Protein AF-A0A9Y1Z642-F1 (afdb_monomer_lite)

Foldseek 3Di:
DDPVVVVVVVVVVVVVVVVVVVVVVVVCVVVVVVVVVVVVVVVVVVVVVVVVVVVVVVVCVVVVVPPPDPDDDDDDDPDPLVVVLVVLVVCVVVVVDDPVRSVVVVVVSCVVDVPVVVVVVVVVVVVVVVVVVVPD

Structure (mmCIF, N/CA/C/O backbone):
data_AF-A0A9Y1Z642-F1
#
_entry.id   AF-A0A9Y1Z642-F1
#
loop_
_atom_site.group_PDB
_atom_site.id
_atom_site.type_symbol
_atom_site.label_atom_id
_atom_site.label_alt_id
_atom_site.label_comp_id
_atom_site.label_asym_id
_atom_site.label_entity_id
_atom_site.label_seq_id
_atom_site.pdbx_PDB_ins_code
_atom_site.Cartn_x
_atom_site.Cartn_y
_atom_site.Cartn_z
_atom_site.occupancy
_atom_site.B_iso_or_equiv
_atom_site.auth_seq_id
_atom_site.auth_comp_id
_atom_site.auth_asym_id
_atom_site.auth_atom_id
_atom_site.pdbx_PDB_model_num
ATOM 1 N N . MET A 1 1 ? 32.134 -19.275 -37.286 1.00 59.97 1 MET A N 1
ATOM 2 C CA . MET A 1 1 ? 31.177 -18.176 -37.027 1.00 59.97 1 MET A CA 1
ATOM 3 C C . MET A 1 1 ? 31.868 -16.862 -37.332 1.00 59.97 1 MET A C 1
ATOM 5 O O . MET A 1 1 ? 32.935 -16.613 -36.791 1.00 59.97 1 MET A O 1
ATOM 9 N N . THR A 1 2 ? 31.336 -16.069 -38.256 1.00 83.75 2 THR A N 1
ATOM 10 C CA . THR A 1 2 ? 31.953 -14.797 -38.659 1.00 83.75 2 THR A CA 1
ATOM 11 C C . THR A 1 2 ? 31.752 -13.744 -37.569 1.00 83.75 2 THR A C 1
ATOM 13 O O . THR A 1 2 ? 30.653 -13.644 -37.041 1.00 83.75 2 THR A O 1
ATOM 16 N N . LEU A 1 3 ? 32.759 -12.921 -37.262 1.00 80.88 3 LEU A N 1
ATOM 17 C CA . LEU A 1 3 ? 32.715 -11.866 -36.227 1.00 80.88 3 LEU A CA 1
ATOM 18 C C . LEU A 1 3 ? 31.425 -11.009 -36.261 1.00 80.88 3 LEU A C 1
ATOM 20 O O . LEU A 1 3 ? 30.889 -10.616 -35.230 1.00 80.88 3 LEU A O 1
ATOM 24 N N . ARG A 1 4 ? 30.877 -10.802 -37.464 1.00 87.25 4 ARG A N 1
ATOM 25 C CA . ARG A 1 4 ? 29.602 -10.120 -37.730 1.00 87.25 4 ARG A CA 1
ATOM 26 C C . ARG A 1 4 ? 28.384 -10.780 -37.074 1.00 87.25 4 ARG A C 1
ATOM 28 O O . ARG A 1 4 ? 27.533 -10.074 -36.553 1.00 87.25 4 ARG A O 1
ATOM 35 N N . THR A 1 5 ? 28.292 -12.111 -37.073 1.00 90.75 5 THR A N 1
ATOM 36 C CA . THR A 1 5 ? 27.158 -12.822 -36.457 1.00 90.75 5 THR A CA 1
ATOM 37 C C . THR A 1 5 ? 27.218 -12.742 -34.939 1.00 90.75 5 THR A C 1
ATOM 39 O O . THR A 1 5 ? 26.179 -12.641 -34.302 1.00 90.75 5 THR A O 1
ATOM 42 N N . ILE A 1 6 ? 28.427 -12.731 -34.365 1.00 88.62 6 ILE A N 1
ATOM 43 C CA . ILE A 1 6 ? 28.625 -12.547 -32.922 1.00 88.62 6 ILE A CA 1
ATOM 44 C C . ILE A 1 6 ? 28.216 -11.124 -32.524 1.00 88.62 6 ILE A C 1
ATOM 46 O O . ILE A 1 6 ? 27.429 -10.966 -31.601 1.00 88.62 6 ILE A O 1
ATOM 50 N N . ALA A 1 7 ? 28.670 -10.104 -33.262 1.00 88.88 7 ALA A N 1
ATOM 51 C CA . ALA A 1 7 ? 28.322 -8.708 -32.993 1.00 88.88 7 ALA A CA 1
ATOM 52 C C . ALA A 1 7 ? 26.813 -8.419 -33.121 1.00 88.88 7 ALA A C 1
ATOM 54 O O . ALA A 1 7 ? 26.253 -7.675 -32.322 1.00 88.88 7 ALA A O 1
ATOM 55 N N . LEU A 1 8 ? 26.133 -9.017 -34.104 1.00 91.12 8 LEU A N 1
ATOM 56 C CA . LEU A 1 8 ? 24.680 -8.879 -34.244 1.00 91.12 8 LEU A CA 1
ATOM 57 C C . LEU A 1 8 ? 23.925 -9.612 -33.130 1.00 91.12 8 LEU A C 1
ATOM 59 O O . LEU A 1 8 ? 22.962 -9.072 -32.590 1.00 91.12 8 LEU A O 1
ATOM 63 N N . ALA A 1 9 ? 24.371 -10.816 -32.759 1.00 92.25 9 ALA A N 1
ATOM 64 C CA . ALA A 1 9 ? 23.752 -11.587 -31.686 1.00 92.25 9 ALA A CA 1
ATOM 65 C C . ALA A 1 9 ? 23.887 -10.892 -30.324 1.00 92.25 9 ALA A C 1
ATOM 67 O O . ALA A 1 9 ? 22.920 -10.857 -29.567 1.00 92.25 9 ALA A O 1
ATOM 68 N N . THR A 1 10 ? 25.044 -10.297 -30.016 1.00 93.12 10 THR A N 1
ATOM 69 C CA . THR A 1 10 ? 25.232 -9.549 -28.764 1.00 93.12 10 THR A CA 1
ATOM 70 C C . THR A 1 10 ? 24.374 -8.290 -28.724 1.00 93.12 10 THR A C 1
ATOM 72 O O . THR A 1 10 ? 23.751 -8.019 -27.703 1.00 93.12 10 THR A O 1
ATOM 75 N N . LEU A 1 11 ? 24.273 -7.548 -29.829 1.00 93.88 11 LEU A N 1
ATOM 76 C CA . LEU A 1 11 ? 23.452 -6.337 -29.896 1.00 93.88 11 LEU A CA 1
ATOM 77 C C . LEU A 1 11 ? 21.954 -6.662 -29.765 1.00 93.88 11 LEU A C 1
ATOM 79 O O . LEU A 1 11 ? 21.238 -5.983 -29.030 1.00 93.88 11 LEU A O 1
ATOM 83 N N . ALA A 1 12 ? 21.500 -7.753 -30.388 1.00 94.62 12 ALA A N 1
ATOM 84 C CA . ALA A 1 12 ? 20.145 -8.270 -30.209 1.00 94.62 12 ALA A CA 1
ATOM 85 C C . ALA A 1 12 ? 19.885 -8.736 -28.766 1.00 94.62 12 ALA A C 1
ATOM 87 O O . ALA A 1 12 ? 18.834 -8.432 -28.206 1.00 94.62 12 ALA A O 1
ATOM 88 N N . ALA A 1 13 ? 20.846 -9.423 -28.141 1.00 95.62 13 ALA A N 1
ATOM 89 C CA . ALA A 1 13 ? 20.734 -9.867 -26.754 1.00 95.62 13 ALA A CA 1
ATOM 90 C C . ALA A 1 13 ? 20.652 -8.687 -25.775 1.00 95.62 13 ALA A C 1
ATOM 92 O O . ALA A 1 13 ? 19.830 -8.712 -24.863 1.00 95.62 13 ALA A O 1
ATOM 93 N N . ILE A 1 14 ? 21.448 -7.634 -25.985 1.00 96.50 14 ILE A N 1
ATOM 94 C CA . ILE A 1 14 ? 21.384 -6.406 -25.182 1.00 96.50 14 ILE A CA 1
ATOM 95 C C . ILE A 1 14 ? 20.028 -5.725 -25.370 1.00 96.50 14 ILE A C 1
ATOM 97 O O . ILE A 1 14 ? 19.395 -5.354 -24.386 1.00 96.50 14 ILE A O 1
ATOM 101 N N . GLY A 1 15 ? 19.551 -5.599 -26.612 1.00 95.88 15 GLY A N 1
ATOM 102 C CA . GLY A 1 15 ? 18.232 -5.030 -26.888 1.00 95.88 15 GLY A CA 1
ATOM 103 C C . GLY A 1 15 ? 17.114 -5.796 -26.177 1.00 95.88 15 GLY A C 1
ATOM 104 O O . GLY A 1 15 ? 16.288 -5.194 -25.494 1.00 95.88 15 GLY A O 1
ATOM 105 N N . LEU A 1 16 ? 17.134 -7.128 -26.265 1.00 96.81 16 LEU A N 1
ATOM 106 C CA . LEU A 1 16 ? 16.186 -7.991 -25.562 1.00 96.81 16 LEU A CA 1
ATOM 107 C C . LEU A 1 16 ? 16.275 -7.816 -24.044 1.00 96.81 16 LEU A C 1
ATOM 109 O O . LEU A 1 16 ? 15.246 -7.711 -23.381 1.00 96.81 16 LEU A O 1
ATOM 113 N N . PHE A 1 17 ? 17.490 -7.763 -23.500 1.00 97.38 17 PHE A N 1
ATOM 114 C CA . PHE A 1 17 ? 17.714 -7.562 -22.075 1.00 97.38 17 PHE A CA 1
ATOM 115 C C . PHE A 1 17 ? 17.123 -6.234 -21.600 1.00 97.38 17 PHE A C 1
ATOM 117 O O . PHE A 1 17 ? 16.396 -6.221 -20.614 1.00 97.38 17 PHE A O 1
ATOM 124 N N . VAL A 1 18 ? 17.351 -5.139 -22.331 1.00 97.50 18 VAL A N 1
ATOM 125 C CA . VAL A 1 18 ? 16.797 -3.819 -21.994 1.00 97.50 18 VAL A CA 1
ATOM 126 C C . VAL A 1 18 ? 15.270 -3.851 -21.995 1.00 97.50 18 VAL A C 1
ATOM 128 O O . VAL A 1 18 ? 14.651 -3.394 -21.036 1.00 97.50 18 VAL A O 1
ATOM 131 N N . VAL A 1 19 ? 14.653 -4.429 -23.029 1.00 97.44 19 VAL A N 1
ATOM 132 C CA . VAL A 1 19 ? 13.189 -4.562 -23.097 1.00 97.44 19 VAL A CA 1
ATOM 133 C C . VAL A 1 19 ? 12.669 -5.374 -21.913 1.00 97.44 19 VAL A C 1
ATOM 135 O O . VAL A 1 19 ? 11.727 -4.955 -21.243 1.00 97.44 19 VAL A O 1
ATOM 138 N N . LEU A 1 20 ? 13.312 -6.501 -21.611 1.00 97.75 20 LEU A N 1
ATOM 139 C CA . LEU A 1 20 ? 12.939 -7.352 -20.491 1.00 97.75 20 LEU A CA 1
ATOM 140 C C . LEU A 1 20 ? 13.066 -6.606 -19.154 1.00 97.75 20 LEU A C 1
ATOM 142 O O . LEU A 1 20 ? 12.132 -6.632 -18.357 1.00 97.75 20 LEU A O 1
ATOM 146 N N . SER A 1 21 ? 14.164 -5.881 -18.924 1.00 97.00 21 SER A N 1
ATOM 147 C CA . SER A 1 21 ? 14.366 -5.069 -17.719 1.00 97.00 21 SER A CA 1
ATOM 148 C C . SER A 1 21 ? 13.291 -3.999 -17.547 1.00 97.00 21 SER A C 1
ATOM 150 O O . SER A 1 21 ? 12.794 -3.812 -16.437 1.00 97.00 21 SER A O 1
ATOM 152 N N . VAL A 1 22 ? 12.891 -3.321 -18.626 1.00 97.69 22 VAL A N 1
ATOM 153 C CA . VAL A 1 22 ? 11.801 -2.334 -18.579 1.00 97.69 22 VAL A CA 1
ATOM 154 C C . VAL A 1 22 ? 10.491 -3.009 -18.178 1.00 97.69 22 VAL A C 1
ATOM 156 O O . VAL A 1 22 ? 9.821 -2.542 -17.259 1.00 97.69 22 VAL A O 1
ATOM 159 N N . VAL A 1 23 ? 10.152 -4.141 -18.799 1.00 97.69 23 VAL A N 1
ATOM 160 C CA . VAL A 1 23 ? 8.932 -4.897 -18.476 1.00 97.69 23 VAL A CA 1
ATOM 161 C C . VAL A 1 23 ? 8.935 -5.344 -17.011 1.00 97.69 23 VAL A C 1
ATOM 163 O O . VAL A 1 23 ? 7.963 -5.108 -16.297 1.00 97.69 23 VAL A O 1
ATOM 166 N N . LEU A 1 24 ? 10.039 -5.922 -16.532 1.00 97.69 24 LEU A N 1
ATOM 167 C CA . LEU A 1 24 ? 10.204 -6.316 -15.130 1.00 97.69 24 LEU A CA 1
ATOM 168 C C . LEU A 1 24 ? 10.067 -5.135 -14.172 1.00 97.69 24 LEU A C 1
ATOM 170 O O . LEU A 1 24 ? 9.467 -5.284 -13.110 1.00 97.69 24 LEU A O 1
ATOM 174 N N . THR A 1 25 ? 10.591 -3.967 -14.538 1.00 97.88 25 THR A N 1
ATOM 175 C CA . THR A 1 25 ? 10.468 -2.753 -13.724 1.00 97.88 25 THR A CA 1
ATOM 176 C C . THR A 1 25 ? 9.004 -2.341 -13.596 1.00 97.88 25 THR A C 1
ATOM 178 O O . THR A 1 25 ? 8.533 -2.105 -12.487 1.00 97.88 25 THR A O 1
ATOM 181 N N . LEU A 1 26 ? 8.253 -2.331 -14.701 1.00 97.31 26 LEU A N 1
ATOM 182 C CA . LEU A 1 26 ? 6.822 -2.009 -14.684 1.00 97.31 26 LEU A CA 1
ATOM 183 C C . LEU A 1 26 ? 6.023 -2.999 -13.831 1.00 97.31 26 LEU A C 1
ATOM 185 O O . LEU A 1 26 ? 5.224 -2.585 -12.994 1.00 97.31 26 LEU A O 1
ATOM 189 N N . VAL A 1 27 ? 6.280 -4.300 -13.988 1.00 97.62 27 VAL A N 1
ATOM 190 C CA . VAL A 1 27 ? 5.654 -5.340 -13.158 1.00 97.62 27 VAL A CA 1
ATOM 191 C C . VAL A 1 27 ? 6.000 -5.138 -11.682 1.00 97.62 27 VAL A C 1
ATOM 193 O O . VAL A 1 27 ? 5.114 -5.198 -10.834 1.00 97.62 27 VAL A O 1
ATOM 196 N N . SER A 1 28 ? 7.263 -4.842 -11.369 1.00 97.25 28 SER A N 1
ATOM 197 C CA . SER A 1 28 ? 7.716 -4.621 -9.992 1.00 97.25 28 SER A CA 1
ATOM 198 C C . SER A 1 28 ? 7.057 -3.403 -9.354 1.00 97.25 28 SER A C 1
ATOM 200 O O . SER A 1 28 ? 6.737 -3.450 -8.173 1.00 97.25 28 SER A O 1
ATOM 202 N N . ILE A 1 29 ? 6.802 -2.336 -10.118 1.00 97.19 29 ILE A N 1
ATOM 203 C CA . ILE A 1 29 ? 6.065 -1.166 -9.624 1.00 97.19 29 ILE A CA 1
ATOM 204 C C . ILE A 1 29 ? 4.642 -1.571 -9.233 1.00 97.19 29 ILE A C 1
ATOM 206 O O . ILE A 1 29 ? 4.209 -1.281 -8.122 1.00 97.19 29 ILE A O 1
ATOM 210 N N . VAL A 1 30 ? 3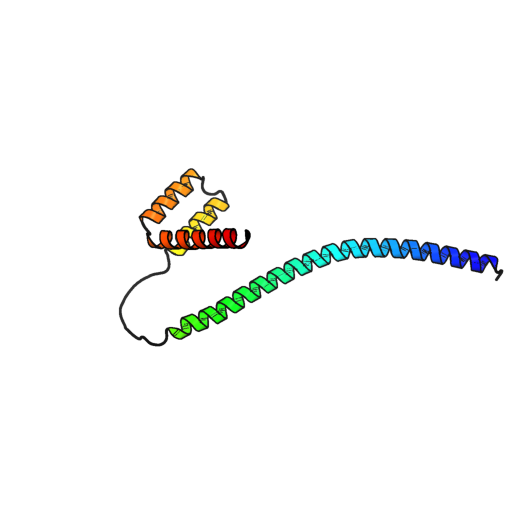.928 -2.286 -10.107 1.00 96.81 30 VAL A N 1
ATOM 211 C CA . VAL A 1 30 ? 2.546 -2.718 -9.833 1.00 96.81 30 VAL A CA 1
ATOM 212 C C . VAL A 1 30 ? 2.489 -3.657 -8.626 1.00 96.81 30 VAL A C 1
ATOM 214 O O . VAL A 1 30 ? 1.690 -3.446 -7.714 1.00 96.81 30 VAL A O 1
ATOM 217 N N . VAL A 1 31 ? 3.364 -4.665 -8.585 1.00 97.50 31 VAL A N 1
ATOM 218 C CA . VAL A 1 31 ? 3.467 -5.595 -7.449 1.00 97.50 31 VAL A CA 1
ATOM 219 C C . VAL A 1 31 ? 3.856 -4.853 -6.173 1.00 97.50 31 VAL A C 1
ATOM 221 O O . VAL A 1 31 ? 3.303 -5.137 -5.113 1.00 97.50 31 VAL A O 1
ATOM 224 N N . GLY A 1 32 ? 4.763 -3.882 -6.268 1.00 96.06 32 GLY A N 1
ATOM 225 C CA . GLY A 1 32 ? 5.175 -3.027 -5.162 1.00 96.06 32 GLY A CA 1
ATOM 226 C C . GLY A 1 32 ? 3.995 -2.274 -4.562 1.00 96.06 32 GLY A C 1
ATOM 227 O O . GLY A 1 32 ? 3.782 -2.369 -3.361 1.00 96.06 32 GLY A O 1
ATOM 228 N N . LEU A 1 33 ? 3.170 -1.624 -5.387 1.00 95.31 33 LEU A N 1
ATOM 229 C CA . LEU A 1 33 ? 1.979 -0.900 -4.926 1.00 95.31 33 LEU A CA 1
ATOM 230 C C . LEU A 1 33 ? 0.974 -1.816 -4.214 1.00 95.31 33 LEU A C 1
ATOM 232 O O . LEU A 1 33 ? 0.484 -1.475 -3.138 1.00 95.31 33 LEU A O 1
ATOM 236 N N . LEU A 1 34 ? 0.701 -2.996 -4.780 1.00 95.25 34 LEU A N 1
ATOM 237 C CA . LEU A 1 34 ? -0.178 -3.987 -4.152 1.00 95.25 34 LEU A CA 1
ATOM 238 C C . LEU A 1 34 ? 0.396 -4.480 -2.820 1.00 95.25 34 LEU A C 1
ATOM 240 O O . LEU A 1 34 ? -0.320 -4.565 -1.825 1.00 95.25 34 LEU A O 1
ATOM 244 N N . THR A 1 35 ? 1.697 -4.766 -2.790 1.00 96.94 35 THR A N 1
ATOM 245 C CA . THR A 1 35 ? 2.390 -5.228 -1.584 1.00 96.94 35 THR A CA 1
ATOM 246 C C . THR A 1 35 ? 2.377 -4.152 -0.509 1.00 96.94 35 THR A C 1
ATOM 248 O O . THR A 1 35 ? 2.081 -4.463 0.638 1.00 96.94 35 THR A O 1
ATOM 251 N N . THR A 1 36 ? 2.635 -2.890 -0.860 1.00 96.50 36 THR A N 1
ATOM 252 C CA . THR A 1 36 ? 2.547 -1.763 0.070 1.00 96.50 36 THR A CA 1
ATOM 253 C C . THR A 1 36 ? 1.160 -1.688 0.684 1.00 96.50 36 THR A C 1
ATOM 255 O O . THR A 1 36 ? 1.066 -1.645 1.902 1.00 96.50 36 THR A O 1
ATOM 258 N N . LEU A 1 37 ? 0.093 -1.762 -0.120 1.00 95.19 37 LEU A N 1
ATOM 259 C CA . LEU A 1 37 ? -1.272 -1.731 0.402 1.00 95.19 37 LEU A CA 1
ATOM 260 C C . LEU A 1 37 ? -1.533 -2.876 1.391 1.00 95.19 37 LEU A C 1
ATOM 262 O O . LEU A 1 37 ? -2.039 -2.637 2.486 1.00 95.19 37 LEU A O 1
ATOM 266 N N . VAL A 1 38 ? -1.142 -4.106 1.041 1.00 97.12 38 VAL A N 1
ATOM 267 C CA . VAL A 1 38 ? -1.287 -5.267 1.933 1.00 97.12 38 VAL A CA 1
ATOM 268 C C . VAL A 1 38 ? -0.489 -5.069 3.220 1.00 97.12 38 VAL A C 1
ATOM 270 O O . VAL A 1 38 ? -1.027 -5.267 4.304 1.00 97.12 38 VAL A O 1
ATOM 273 N N . VAL A 1 39 ? 0.772 -4.644 3.126 1.00 97.44 39 VAL A N 1
ATOM 274 C CA . VAL A 1 39 ? 1.634 -4.400 4.289 1.00 97.44 39 VAL A CA 1
ATOM 275 C C . VAL A 1 39 ? 1.060 -3.302 5.173 1.00 97.44 39 VAL A C 1
ATOM 277 O O . VAL A 1 39 ? 1.069 -3.460 6.387 1.00 97.44 39 VAL A O 1
ATOM 280 N N . THR A 1 40 ? 0.518 -2.226 4.603 1.00 96.69 40 THR A N 1
ATOM 281 C CA . THR A 1 40 ? -0.132 -1.157 5.367 1.00 96.69 40 THR A CA 1
ATOM 282 C C . THR A 1 40 ? -1.347 -1.683 6.122 1.00 96.69 40 THR A C 1
ATOM 284 O O . THR A 1 40 ? -1.458 -1.447 7.321 1.00 96.69 40 THR A O 1
ATOM 287 N N . VAL A 1 41 ? -2.226 -2.443 5.462 1.00 97.31 41 VAL A N 1
ATOM 288 C CA . VAL A 1 41 ? -3.403 -3.041 6.114 1.00 97.31 41 VAL A CA 1
ATOM 289 C C . VAL A 1 41 ? -2.983 -4.000 7.228 1.00 97.31 41 VAL A C 1
ATOM 291 O O . VAL A 1 41 ? -3.519 -3.935 8.332 1.00 97.31 41 VAL A O 1
ATOM 294 N N . VAL A 1 42 ? -1.991 -4.855 6.976 1.00 97.56 42 VAL A N 1
ATOM 295 C CA . VAL A 1 42 ? -1.459 -5.783 7.982 1.00 97.56 42 VAL A CA 1
ATOM 296 C C . VAL A 1 42 ? -0.826 -5.024 9.148 1.00 97.56 42 VAL A C 1
ATOM 298 O O . VAL A 1 42 ? -1.084 -5.362 10.298 1.00 97.56 42 VAL A O 1
ATOM 301 N N . ALA A 1 43 ? -0.038 -3.983 8.884 1.00 97.06 43 ALA A N 1
ATOM 302 C CA . ALA A 1 43 ? 0.581 -3.164 9.920 1.00 97.06 43 ALA A CA 1
ATOM 303 C C . ALA A 1 43 ? -0.472 -2.468 10.793 1.00 97.06 43 A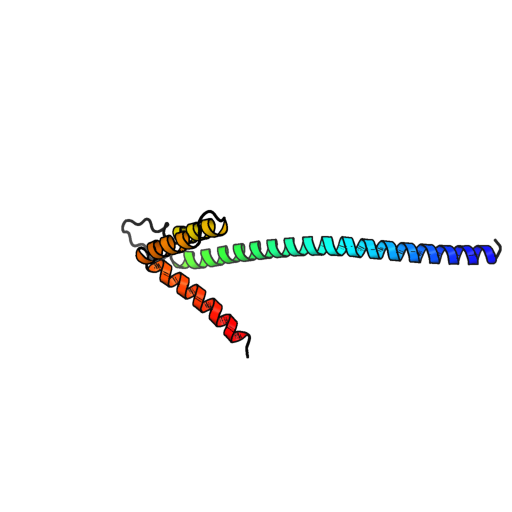LA A C 1
ATOM 305 O O . ALA A 1 43 ? -0.337 -2.477 12.014 1.00 97.06 43 ALA A O 1
ATOM 306 N N . LEU A 1 44 ? -1.542 -1.934 10.194 1.00 96.12 44 LEU A N 1
ATOM 307 C CA . LEU A 1 44 ? -2.670 -1.361 10.933 1.00 96.12 44 LEU A CA 1
ATOM 308 C C . LEU A 1 44 ? -3.388 -2.418 11.777 1.00 96.12 44 LEU A C 1
ATOM 310 O O . LEU A 1 44 ? -3.658 -2.177 12.949 1.00 96.12 44 LEU A O 1
ATOM 314 N N . ALA A 1 45 ? -3.645 -3.607 11.228 1.00 96.31 45 ALA A N 1
ATOM 315 C CA . ALA A 1 45 ? -4.260 -4.698 11.981 1.00 96.31 45 ALA A CA 1
ATOM 316 C C . ALA A 1 45 ? -3.395 -5.125 13.180 1.00 96.31 45 ALA A C 1
ATOM 318 O O . ALA A 1 45 ? -3.907 -5.322 14.280 1.00 96.31 45 ALA A O 1
ATOM 319 N N . VAL A 1 46 ? -2.076 -5.220 12.988 1.00 97.00 46 VAL A N 1
ATOM 320 C CA . VAL A 1 46 ? -1.119 -5.513 14.064 1.00 97.00 46 VAL A CA 1
ATOM 321 C C . VAL A 1 46 ? -1.100 -4.392 15.100 1.00 97.00 46 VAL A C 1
ATOM 323 O O . VAL A 1 46 ? -1.070 -4.686 16.290 1.00 97.00 46 VAL A O 1
ATOM 326 N N . LEU A 1 47 ? -1.155 -3.126 14.678 1.00 96.31 47 LEU A N 1
ATOM 327 C CA . LEU A 1 47 ? -1.214 -1.978 15.582 1.00 96.31 47 LEU A CA 1
ATOM 328 C C . LEU A 1 47 ? -2.473 -2.023 16.457 1.00 96.31 47 LEU A C 1
ATOM 330 O O . LEU A 1 47 ? -2.372 -1.876 17.671 1.00 96.31 47 LEU A O 1
ATOM 334 N N . VAL A 1 48 ? -3.639 -2.283 15.859 1.00 95.75 48 VAL A N 1
ATOM 335 C CA . VAL A 1 48 ? -4.907 -2.434 16.589 1.00 95.75 48 VAL A CA 1
ATOM 336 C C . VAL A 1 48 ? -4.824 -3.606 17.562 1.00 95.75 48 VAL A C 1
ATOM 338 O O . VAL A 1 48 ? -5.160 -3.458 18.734 1.00 95.75 48 VAL A O 1
ATOM 341 N N . LEU A 1 49 ? -4.319 -4.758 17.116 1.00 94.88 49 LEU A N 1
ATOM 342 C CA . LEU A 1 49 ? -4.153 -5.927 17.976 1.00 94.88 49 LEU A CA 1
ATOM 343 C C . LEU A 1 49 ? -3.201 -5.641 19.147 1.00 94.88 49 LEU A C 1
ATOM 345 O O . LEU A 1 49 ? -3.473 -6.051 20.274 1.00 94.88 49 LEU A O 1
ATOM 349 N N . ALA A 1 50 ? -2.107 -4.921 18.896 1.00 94.12 50 ALA A N 1
ATOM 350 C CA . ALA A 1 50 ? -1.159 -4.506 19.922 1.00 94.12 50 ALA A CA 1
ATOM 351 C C . ALA A 1 50 ? -1.795 -3.523 20.913 1.00 94.12 50 ALA A C 1
ATOM 353 O O . ALA A 1 50 ? -1.622 -3.692 22.117 1.00 94.12 50 ALA A O 1
ATOM 354 N N . ALA A 1 51 ? -2.568 -2.548 20.430 1.00 93.25 51 ALA A N 1
ATOM 355 C CA . ALA A 1 51 ? -3.291 -1.599 21.270 1.00 93.25 51 ALA A CA 1
ATOM 356 C C . ALA A 1 51 ? -4.322 -2.307 22.162 1.00 93.25 51 ALA A C 1
ATOM 358 O O . ALA A 1 51 ? -4.336 -2.088 23.370 1.00 93.25 51 ALA A O 1
ATOM 359 N N . VAL A 1 52 ? -5.119 -3.223 21.600 1.00 92.81 52 VAL A N 1
ATOM 360 C CA . VAL A 1 52 ? -6.081 -4.039 22.360 1.00 92.81 52 VAL A CA 1
ATOM 361 C C . VAL A 1 52 ? -5.364 -4.937 23.368 1.00 92.81 52 VAL A C 1
ATOM 363 O O . VAL A 1 52 ? -5.783 -5.033 24.520 1.00 92.81 52 VAL A O 1
ATOM 366 N N . GLY A 1 53 ? -4.265 -5.579 22.967 1.00 92.25 53 GLY A N 1
ATOM 367 C CA . GLY A 1 53 ? -3.452 -6.405 23.858 1.00 92.25 53 GLY A CA 1
ATOM 368 C C . GLY A 1 53 ? -2.882 -5.603 25.027 1.00 92.25 53 GLY A C 1
ATOM 369 O O . GLY A 1 53 ? -2.959 -6.042 26.174 1.00 92.25 53 GLY A O 1
ATOM 370 N N . LEU A 1 54 ? -2.374 -4.402 24.754 1.00 90.25 54 LEU A N 1
ATOM 371 C CA . LEU A 1 54 ? -1.858 -3.499 25.776 1.00 90.25 54 LEU A CA 1
ATOM 372 C C . LEU A 1 54 ? -2.974 -3.011 26.704 1.00 90.25 54 LEU A C 1
ATOM 374 O O . LEU A 1 54 ? -2.805 -3.055 27.921 1.00 90.25 54 LEU A O 1
ATOM 378 N N . TYR A 1 55 ? -4.125 -2.624 26.147 1.00 92.19 55 TYR A N 1
ATOM 379 C CA . TYR A 1 55 ? -5.299 -2.224 26.918 1.00 92.19 55 TYR A CA 1
ATOM 380 C C . TYR A 1 55 ? -5.733 -3.328 27.885 1.00 92.19 55 TYR A C 1
ATOM 382 O O . TYR A 1 55 ? -5.931 -3.050 29.059 1.00 92.19 55 TYR A O 1
ATOM 390 N N . ARG A 1 56 ? -5.787 -4.591 27.439 1.00 88.56 56 ARG A N 1
ATOM 391 C CA . ARG A 1 56 ? -6.136 -5.744 28.291 1.00 88.56 56 ARG A CA 1
ATOM 392 C C . ARG A 1 56 ? -5.161 -5.965 29.451 1.00 88.56 56 ARG A C 1
ATOM 394 O O . ARG A 1 56 ? -5.581 -6.317 30.549 1.00 88.56 56 ARG A O 1
ATOM 401 N N . ILE A 1 57 ? -3.862 -5.783 29.214 1.00 87.19 57 ILE A N 1
ATOM 402 C CA . ILE A 1 57 ? -2.835 -5.940 30.256 1.00 87.19 57 ILE A CA 1
ATOM 403 C C . ILE A 1 57 ? -2.947 -4.810 31.283 1.00 87.19 57 ILE A C 1
ATOM 405 O O . ILE A 1 57 ? -2.922 -5.057 32.489 1.00 87.19 57 ILE A O 1
ATOM 409 N N . VAL A 1 58 ? -3.095 -3.573 30.805 1.00 84.88 58 VAL A N 1
ATOM 410 C CA . VAL A 1 58 ? -3.243 -2.391 31.658 1.00 84.88 58 VAL A CA 1
ATOM 411 C C . VAL A 1 58 ? -4.551 -2.457 32.447 1.00 84.88 58 VAL A C 1
ATOM 413 O O . VAL A 1 58 ? -4.529 -2.232 33.655 1.00 84.88 58 VAL A O 1
ATOM 416 N N . SER A 1 59 ? -5.661 -2.852 31.816 1.00 81.25 59 SER A N 1
ATOM 417 C CA . SER A 1 59 ? -6.958 -3.003 32.479 1.00 81.25 59 SER A CA 1
ATOM 418 C C . SER A 1 59 ? -6.903 -4.057 33.583 1.00 81.25 59 SER A C 1
ATOM 420 O O . SER A 1 59 ? -7.324 -3.782 34.695 1.00 81.25 59 SER A O 1
ATOM 422 N N . TRP A 1 60 ? -6.294 -5.227 33.350 1.00 76.56 60 TRP A N 1
ATOM 423 C CA . TRP A 1 60 ? -6.124 -6.230 34.411 1.00 76.56 60 TRP A CA 1
ATOM 424 C C . TRP A 1 60 ? -5.225 -5.765 35.556 1.00 76.56 60 TRP A C 1
ATOM 426 O O . TRP A 1 60 ? -5.462 -6.139 36.704 1.00 76.56 60 TRP A O 1
ATOM 436 N N . SER A 1 61 ? -4.210 -4.946 35.278 1.00 74.06 61 SER A N 1
ATOM 437 C CA . SER A 1 61 ? -3.380 -4.358 36.332 1.00 74.06 61 SER A CA 1
ATOM 438 C C . SER A 1 61 ? -4.126 -3.291 37.141 1.00 74.06 61 SER A C 1
ATOM 440 O O . SER A 1 61 ? -3.836 -3.124 38.325 1.00 74.06 61 SER A O 1
ATOM 442 N N . LEU A 1 62 ? -5.064 -2.571 36.521 1.00 62.22 62 LEU A N 1
ATOM 443 C CA . LEU A 1 62 ? -5.918 -1.581 37.180 1.00 62.22 62 LEU A CA 1
ATOM 444 C C . LEU A 1 62 ? -7.015 -2.271 38.008 1.00 62.22 62 LEU A C 1
ATOM 446 O O . LEU A 1 62 ? -7.138 -1.983 39.198 1.00 62.22 62 LEU A O 1
ATOM 450 N N . ASP A 1 63 ? -7.719 -3.258 37.448 1.00 58.53 63 ASP A N 1
ATOM 451 C CA . ASP A 1 63 ? -8.710 -4.083 38.158 1.00 58.53 63 ASP A CA 1
ATOM 452 C C . ASP A 1 63 ? -8.083 -4.875 39.317 1.00 58.53 63 ASP A C 1
ATOM 454 O O . ASP A 1 63 ? -8.635 -4.928 40.418 1.00 58.53 63 ASP A O 1
ATOM 458 N N . GLY A 1 64 ? -6.879 -5.423 39.128 1.00 52.12 64 GLY A N 1
ATOM 459 C CA . GLY A 1 64 ? -6.138 -6.153 40.164 1.00 52.12 64 GLY A CA 1
ATOM 460 C C . GLY A 1 64 ? -5.678 -5.295 41.349 1.00 52.12 64 GLY A C 1
ATOM 461 O O . GLY A 1 64 ? -5.289 -5.840 42.379 1.00 52.12 64 GLY A O 1
ATOM 462 N N . SER A 1 65 ? -5.752 -3.963 41.251 1.00 48.69 65 SER A N 1
ATOM 463 C CA . SER A 1 65 ? -5.482 -3.055 42.376 1.00 48.69 65 SER A CA 1
ATOM 464 C C . SER A 1 65 ? -6.713 -2.779 43.256 1.00 48.69 65 SER A C 1
ATOM 466 O O . SER A 1 65 ? -6.604 -2.097 44.276 1.00 48.69 65 SER A O 1
ATOM 468 N N . SER A 1 66 ? -7.871 -3.364 42.919 1.00 46.53 66 SER A N 1
ATOM 469 C CA . SER A 1 66 ? -9.118 -3.254 43.689 1.00 46.53 66 SER A CA 1
ATOM 470 C C . SER A 1 66 ? -9.464 -4.497 44.531 1.00 46.53 66 SER A C 1
ATOM 472 O O . SER A 1 66 ? -10.487 -4.519 45.216 1.00 46.53 66 SER A O 1
ATOM 474 N N . THR A 1 67 ? -8.582 -5.504 44.611 1.00 48.38 67 THR A N 1
ATOM 475 C CA . THR A 1 67 ? -8.722 -6.617 45.572 1.00 48.38 67 THR A CA 1
ATOM 476 C C . THR A 1 67 ? -8.205 -6.208 46.952 1.00 48.38 67 THR A C 1
ATOM 478 O O . THR A 1 67 ? -7.117 -6.584 47.384 1.00 48.38 67 THR A O 1
ATOM 481 N N . GLY A 1 68 ? -8.980 -5.374 47.636 1.00 44.03 68 GLY A N 1
ATOM 482 C CA . GLY A 1 68 ? -8.656 -4.905 48.980 1.00 44.03 68 GLY A CA 1
ATOM 483 C C . GLY A 1 68 ? -9.768 -4.090 49.620 1.00 44.03 68 GLY A C 1
ATOM 484 O O . GLY A 1 68 ? -9.484 -3.110 50.306 1.00 44.03 68 GLY A O 1
ATOM 485 N N . ARG A 1 69 ? -11.033 -4.434 49.356 1.00 39.03 69 ARG A N 1
ATOM 486 C CA . ARG A 1 69 ? -12.181 -3.935 50.118 1.00 39.03 69 ARG A CA 1
ATOM 487 C C . ARG A 1 69 ? -13.391 -4.840 49.886 1.00 39.03 69 ARG A C 1
ATOM 489 O O . ARG A 1 69 ? -14.308 -4.508 49.148 1.00 39.03 69 ARG A O 1
ATOM 496 N N . GLU A 1 70 ? -13.410 -5.984 50.568 1.00 50.16 70 GLU A N 1
ATOM 497 C CA . GLU A 1 70 ? -14.686 -6.605 50.910 1.00 50.16 70 GLU A CA 1
ATOM 498 C C . GLU A 1 70 ? -15.480 -5.613 51.766 1.00 50.16 70 GLU A C 1
ATOM 500 O O . GLU A 1 70 ? -15.149 -5.332 52.923 1.00 50.16 70 GLU A O 1
ATOM 505 N N . ARG A 1 71 ? -16.530 -5.049 51.177 1.00 41.69 71 ARG A N 1
ATOM 506 C CA . ARG A 1 71 ? -17.655 -4.508 51.928 1.00 41.69 71 ARG A CA 1
ATOM 507 C C . ARG A 1 71 ? -18.927 -4.753 51.129 1.00 41.69 71 ARG A C 1
ATOM 509 O O . ARG A 1 71 ? -19.347 -3.940 50.322 1.00 41.69 71 ARG A O 1
ATOM 516 N N . ASP A 1 72 ? -19.454 -5.950 51.351 1.00 48.94 72 ASP A N 1
ATOM 517 C CA . ASP A 1 72 ? -20.877 -6.258 51.467 1.00 48.94 72 ASP A CA 1
ATOM 518 C C . ASP A 1 72 ? -21.793 -5.020 51.456 1.00 48.94 72 ASP A C 1
ATOM 520 O O . ASP A 1 72 ? -21.749 -4.214 52.389 1.00 48.94 72 ASP A O 1
ATOM 524 N N . SER A 1 73 ? -22.572 -4.843 50.384 1.00 38.22 73 SER A N 1
ATOM 525 C CA . SER A 1 73 ? -23.967 -4.369 50.404 1.00 38.22 73 SER A CA 1
ATOM 526 C C . SER A 1 73 ? -24.485 -4.097 48.981 1.00 38.22 73 SER A C 1
ATOM 528 O O . SER A 1 73 ? -24.062 -3.164 48.321 1.00 38.22 73 SER A O 1
ATOM 530 N N . SER A 1 74 ? -25.442 -4.922 48.555 1.00 40.97 74 SER A N 1
ATOM 531 C CA . SER A 1 74 ? -26.670 -4.531 47.844 1.00 40.97 74 SER A CA 1
ATOM 532 C C . SER A 1 74 ? -26.618 -3.575 46.634 1.00 40.97 74 SER A C 1
ATOM 534 O O . SER A 1 74 ? -26.491 -2.373 46.813 1.00 40.97 74 SER A O 1
ATOM 536 N N . ARG A 1 75 ? -27.072 -4.116 45.487 1.00 48.41 75 ARG A N 1
ATOM 537 C CA . ARG A 1 75 ? -27.723 -3.428 44.344 1.00 48.41 75 ARG A CA 1
ATOM 538 C C . ARG A 1 75 ? -26.838 -2.593 43.405 1.00 48.41 75 ARG A C 1
ATOM 540 O O . ARG A 1 75 ? -25.754 -2.176 43.772 1.00 48.41 75 ARG A O 1
ATOM 547 N N . ASP A 1 76 ? -27.395 -2.409 42.204 1.00 36.16 76 ASP A N 1
ATOM 548 C CA . ASP A 1 76 ? -26.956 -1.593 41.057 1.00 36.16 76 ASP A CA 1
ATOM 549 C C . ASP A 1 76 ? -26.056 -2.389 40.082 1.00 36.16 76 ASP A C 1
ATOM 551 O O . ASP A 1 76 ? -24.894 -2.659 40.348 1.00 36.16 76 ASP A O 1
ATOM 555 N N . ASP A 1 77 ? -26.549 -2.982 38.986 1.00 44.56 77 ASP A N 1
ATOM 556 C CA . ASP A 1 77 ? -27.181 -2.317 37.829 1.00 44.56 77 ASP A CA 1
ATOM 557 C C . ASP A 1 77 ? -26.555 -0.938 37.562 1.00 44.56 77 ASP A C 1
ATOM 559 O O . ASP A 1 77 ? -27.180 0.099 37.728 1.00 44.56 77 ASP A O 1
ATOM 563 N N . VAL A 1 78 ? -25.259 -0.935 37.240 1.00 44.09 78 VAL A N 1
ATOM 564 C CA . VAL A 1 78 ? -24.532 0.239 36.734 1.00 44.09 78 VAL A CA 1
ATOM 565 C C . VAL A 1 78 ? -23.828 -0.195 35.454 1.00 44.09 78 VAL A C 1
ATOM 567 O O . VAL A 1 78 ? -22.645 -0.530 35.449 1.00 44.09 78 VAL A O 1
ATOM 570 N N . GLY A 1 79 ? -24.598 -0.315 34.377 1.00 47.28 79 GLY A N 1
ATOM 571 C CA . GLY A 1 79 ? -24.109 -0.836 33.102 1.00 47.28 79 GLY A CA 1
ATOM 572 C C . GLY A 1 79 ? -24.944 -0.426 31.896 1.00 47.28 79 GLY A C 1
ATOM 573 O O . GLY A 1 79 ? -25.050 -1.229 30.980 1.00 47.28 79 GLY A O 1
ATOM 574 N N . THR A 1 80 ? -25.557 0.765 31.893 1.00 48.78 80 THR A N 1
ATOM 575 C CA . THR A 1 80 ? -26.487 1.136 30.802 1.00 48.78 80 THR A CA 1
ATOM 576 C C . THR A 1 80 ? -26.381 2.591 30.313 1.00 48.78 80 THR A C 1
ATOM 578 O O . THR A 1 80 ? -27.047 2.961 29.348 1.00 48.78 80 THR A O 1
ATOM 581 N N . ASP A 1 81 ? -25.527 3.435 30.898 1.00 52.25 81 ASP A N 1
ATOM 582 C CA . ASP A 1 81 ? -25.632 4.881 30.627 1.00 52.25 81 ASP A CA 1
ATOM 583 C C . ASP A 1 81 ? -24.680 5.366 29.516 1.00 52.25 81 ASP A C 1
ATOM 585 O O . ASP A 1 81 ? -25.092 6.102 28.622 1.00 52.25 81 ASP A O 1
ATOM 589 N N . GLY A 1 82 ? -23.434 4.871 29.480 1.00 54.09 82 GLY A N 1
ATOM 590 C CA . GLY A 1 82 ? -22.472 5.197 28.409 1.00 54.09 82 GLY A CA 1
ATOM 591 C C . GLY A 1 82 ? -22.867 4.628 27.042 1.00 54.09 82 GLY A C 1
ATOM 592 O O . GLY A 1 82 ? -22.803 5.329 26.032 1.00 54.09 82 GLY A O 1
ATOM 593 N N . ASP A 1 83 ? -23.377 3.396 27.038 1.00 61.50 83 ASP A N 1
ATOM 594 C CA . ASP A 1 83 ? -23.808 2.687 25.829 1.00 61.50 83 ASP A CA 1
ATOM 595 C C . ASP A 1 83 ? -24.972 3.407 25.118 1.00 61.50 83 ASP A C 1
ATOM 597 O O . ASP A 1 83 ? -25.150 3.282 23.905 1.00 61.50 83 ASP A O 1
ATOM 601 N N . SER A 1 84 ? -25.766 4.192 25.859 1.00 69.31 84 SER A N 1
ATOM 602 C CA . SER A 1 84 ? -26.930 4.911 25.328 1.00 69.31 84 SER A CA 1
ATOM 603 C C . SER A 1 84 ? -26.540 6.101 24.439 1.00 69.31 84 SER A C 1
ATOM 605 O O . SER A 1 84 ? -27.210 6.357 23.433 1.00 69.31 84 SER A O 1
ATOM 607 N N . LEU A 1 85 ? -25.451 6.808 24.769 1.00 75.88 85 LEU A N 1
ATOM 608 C CA . LEU A 1 85 ? -24.941 7.928 23.971 1.00 75.88 85 LEU A CA 1
ATOM 609 C C . LEU A 1 85 ? -24.260 7.429 22.689 1.00 75.88 85 LEU A C 1
ATOM 611 O O . LEU A 1 85 ? -24.537 7.937 21.601 1.00 75.88 85 LEU A O 1
ATOM 615 N N . GLU A 1 86 ? -23.431 6.393 22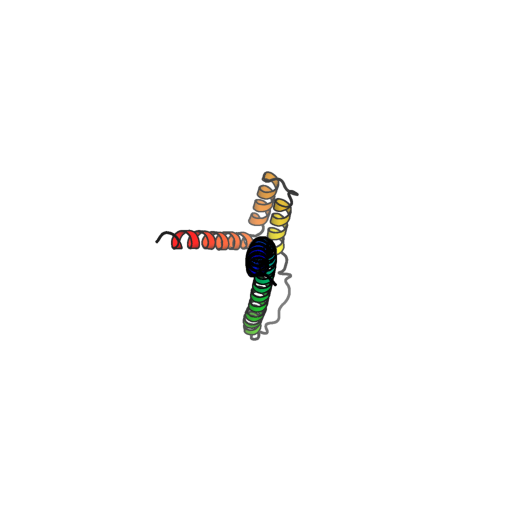.807 1.00 77.44 86 GLU A N 1
ATOM 616 C CA . GLU A 1 86 ? -22.737 5.767 21.673 1.00 77.44 86 GLU A CA 1
ATOM 617 C C . GLU A 1 86 ? -23.743 5.182 20.667 1.00 77.44 86 GLU A C 1
ATOM 619 O O . GLU A 1 86 ? -23.646 5.412 19.462 1.00 77.44 86 GLU A O 1
ATOM 624 N N . GLN A 1 87 ? -24.808 4.538 21.153 1.00 79.06 87 GLN A N 1
ATOM 625 C CA . GLN A 1 87 ? -25.879 4.016 20.300 1.00 79.06 87 GLN A CA 1
ATOM 626 C C . GLN A 1 87 ? -26.709 5.117 19.612 1.00 79.06 87 GLN A C 1
ATOM 628 O O . GLN A 1 87 ? -27.293 4.893 18.544 1.00 79.06 87 GLN A O 1
ATOM 633 N N . LEU A 1 88 ? -26.810 6.310 20.208 1.00 84.44 88 LEU A N 1
ATOM 634 C CA . LEU A 1 88 ? -27.457 7.456 19.569 1.00 84.44 88 LEU A CA 1
ATOM 635 C C . LEU A 1 88 ? -26.588 8.015 18.432 1.00 84.44 88 LEU A C 1
ATOM 637 O O . LEU A 1 88 ? -27.116 8.315 17.359 1.00 84.44 88 LEU A O 1
ATOM 641 N N . GLN A 1 89 ? -25.272 8.096 18.648 1.00 83.69 89 GLN A N 1
ATOM 642 C CA . GLN A 1 89 ? -24.301 8.546 17.649 1.00 83.69 89 GLN A CA 1
ATOM 643 C C . GLN A 1 89 ? -24.239 7.600 16.442 1.00 83.69 89 GLN A C 1
ATOM 645 O O . GLN A 1 89 ? -24.313 8.064 15.302 1.00 83.69 89 GLN A O 1
ATOM 650 N N . ASP A 1 90 ? -24.196 6.287 16.673 1.00 84.44 90 ASP A N 1
ATOM 651 C CA . ASP A 1 90 ? -24.168 5.286 15.600 1.00 84.44 90 ASP A CA 1
ATOM 652 C C . ASP A 1 90 ? -25.381 5.413 14.666 1.00 84.44 90 ASP A C 1
ATOM 654 O O . ASP A 1 90 ? -25.238 5.422 13.441 1.00 84.44 90 ASP A O 1
ATOM 658 N N . ARG A 1 91 ? -26.583 5.616 15.224 1.00 81.56 91 ARG A N 1
ATOM 659 C CA . ARG A 1 91 ? -27.812 5.784 14.427 1.00 81.56 91 ARG A CA 1
ATOM 660 C C . ARG A 1 91 ? -27.851 7.085 13.626 1.00 81.56 91 ARG A C 1
ATOM 662 O O . ARG A 1 91 ? -28.485 7.120 12.572 1.00 81.56 91 ARG A O 1
ATOM 669 N N . TYR A 1 92 ? -27.200 8.144 14.103 1.00 83.00 92 TYR A N 1
ATOM 670 C CA . TYR A 1 92 ? -27.044 9.387 13.346 1.00 83.00 92 TYR A CA 1
ATOM 671 C C . TYR A 1 92 ? -26.085 9.198 12.161 1.00 83.00 92 TYR A C 1
ATOM 673 O O . TYR A 1 92 ? -26.421 9.564 11.035 1.00 83.00 92 TYR A O 1
ATOM 681 N N . VAL A 1 93 ? -24.936 8.549 12.383 1.00 89.19 93 VAL A N 1
ATOM 682 C CA . VAL A 1 93 ? -23.934 8.282 11.334 1.00 89.19 93 VAL A CA 1
ATOM 683 C C . VAL A 1 93 ? -24.470 7.327 10.266 1.00 89.19 93 VAL A C 1
ATOM 685 O O . VAL A 1 93 ? -24.197 7.506 9.079 1.00 89.19 93 VAL A O 1
ATOM 688 N N . GLU A 1 94 ? -25.285 6.351 10.662 1.00 88.44 94 GLU A N 1
ATOM 689 C CA . GLU A 1 94 ? -25.977 5.446 9.739 1.00 88.44 94 GLU A CA 1
ATOM 690 C C . GLU A 1 94 ? -27.100 6.151 8.940 1.00 88.44 94 GLU A C 1
ATOM 692 O O . GLU A 1 94 ? -27.685 5.573 8.024 1.00 88.44 94 GLU A O 1
ATOM 697 N N . GLY A 1 95 ? -27.396 7.422 9.246 1.00 86.31 95 GLY A N 1
ATOM 698 C CA . GLY A 1 95 ? -28.443 8.212 8.596 1.00 86.31 95 GLY A CA 1
ATOM 699 C C . GLY A 1 95 ? -29.861 7.828 9.028 1.00 86.31 95 GLY A C 1
ATOM 700 O O . GLY A 1 95 ? -30.830 8.195 8.365 1.00 86.31 95 GLY A O 1
ATOM 701 N N . GLY A 1 96 ? -29.995 7.080 10.128 1.00 82.81 96 GLY A N 1
ATOM 702 C CA . GLY A 1 96 ? -31.273 6.678 10.717 1.00 82.81 96 GLY A CA 1
ATOM 703 C C . GLY A 1 96 ? -31.958 7.778 11.535 1.00 82.81 96 GLY A C 1
ATOM 704 O O . GLY A 1 96 ? -33.119 7.612 11.909 1.00 82.81 96 GLY A O 1
ATOM 705 N N . LEU A 1 97 ? -31.265 8.890 11.803 1.00 85.56 97 LEU A N 1
ATOM 706 C CA . LEU A 1 97 ? -31.780 10.068 12.502 1.00 85.56 97 LEU A CA 1
ATOM 707 C C . LEU A 1 97 ? -31.435 11.338 11.722 1.00 85.56 97 LEU A C 1
ATOM 709 O O . LEU A 1 97 ? -30.315 11.486 11.234 1.00 85.56 97 LEU A O 1
ATOM 713 N N . SER A 1 98 ? -32.382 12.273 11.627 1.00 84.44 98 SER A N 1
ATOM 714 C CA . SER A 1 98 ? -32.075 13.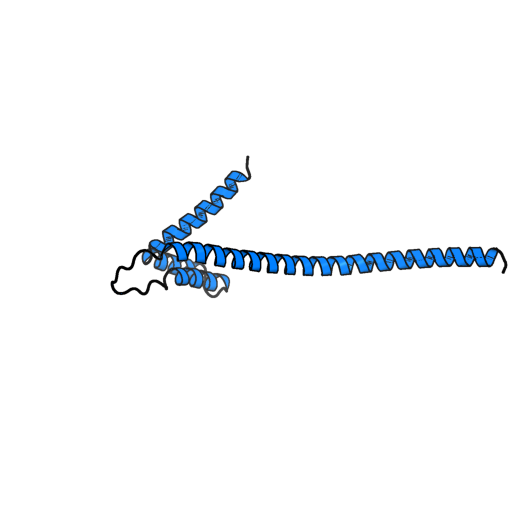617 11.131 1.00 84.44 98 SER A CA 1
ATOM 715 C C . SER A 1 98 ? -31.355 14.448 12.198 1.00 84.44 98 SER A C 1
ATOM 717 O O . SER A 1 98 ? -31.538 14.221 13.393 1.00 84.44 98 SER A O 1
ATOM 719 N N . GLU A 1 99 ? -30.587 15.457 11.780 1.00 82.19 99 GLU A N 1
ATOM 720 C CA . GLU A 1 99 ? -29.868 16.375 12.683 1.00 82.19 99 GLU A CA 1
ATOM 721 C C . GLU A 1 99 ? -30.770 16.929 13.801 1.00 82.19 99 GLU A C 1
ATOM 723 O O . GLU A 1 99 ? -30.467 16.829 14.984 1.00 82.19 99 GLU A O 1
ATOM 728 N N . ALA A 1 100 ? -31.956 17.423 13.434 1.00 87.19 100 ALA A N 1
ATOM 729 C CA . ALA A 1 100 ? -32.901 18.005 14.385 1.00 87.19 100 ALA A CA 1
ATOM 730 C C . ALA A 1 100 ? -33.510 16.974 15.355 1.00 87.19 100 ALA A C 1
ATOM 732 O O . ALA A 1 100 ? -34.073 17.338 16.388 1.00 87.19 100 ALA A O 1
ATOM 733 N N . GLU A 1 101 ? -33.502 15.688 15.010 1.00 86.44 101 GLU A N 1
ATOM 734 C CA . GLU A 1 101 ? -33.928 14.609 15.906 1.00 86.44 101 GLU A CA 1
ATOM 735 C C . GLU A 1 101 ? -32.795 14.180 16.828 1.00 86.44 101 GLU A C 1
ATOM 737 O O . GLU A 1 101 ? -33.043 13.987 18.016 1.00 86.44 101 GLU A O 1
ATOM 742 N N . TYR A 1 102 ? -31.570 14.112 16.304 1.00 87.94 102 TYR A N 1
ATOM 743 C CA . TYR A 1 102 ? -30.372 13.841 17.084 1.00 87.94 102 TYR A CA 1
ATOM 744 C C . TYR A 1 102 ? -30.190 14.879 18.194 1.00 87.94 102 TYR A C 1
ATOM 746 O O . TYR A 1 102 ? -30.135 14.501 19.358 1.00 87.94 102 TYR A O 1
ATOM 754 N N . GLU A 1 103 ? -30.226 16.176 17.874 1.00 86.94 103 GLU A N 1
ATOM 755 C CA . GLU A 1 103 ? -30.067 17.245 18.871 1.00 86.94 103 GLU A CA 1
ATOM 756 C C . GLU A 1 103 ? -31.137 17.192 19.976 1.00 86.94 103 GLU A C 1
ATOM 758 O O . GLU A 1 103 ? -30.836 17.365 21.156 1.00 86.94 103 GLU A O 1
ATOM 763 N N . ARG A 1 104 ? -32.397 16.901 19.621 1.00 87.31 104 ARG A N 1
ATOM 764 C CA . ARG A 1 104 ? -33.501 16.797 20.596 1.00 87.31 104 ARG A CA 1
ATOM 765 C C . ARG A 1 104 ? -33.388 15.577 21.498 1.00 87.31 104 ARG A C 1
ATOM 767 O O . ARG A 1 104 ? -33.849 15.619 22.638 1.00 87.31 104 ARG A O 1
ATOM 774 N N . GLU A 1 105 ? -32.869 14.471 20.983 1.00 84.56 105 GLU A N 1
ATOM 775 C CA . GLU A 1 105 ? -32.655 13.265 21.780 1.00 84.56 105 GLU A CA 1
ATOM 776 C C . GLU A 1 105 ? -31.407 13.394 22.649 1.00 84.56 105 GLU A C 1
ATOM 778 O O . GLU A 1 105 ? -31.432 13.008 23.813 1.00 84.56 105 GLU A O 1
ATOM 783 N N . LEU A 1 106 ? -30.363 14.024 22.114 1.00 84.00 106 LEU A N 1
ATOM 784 C CA . LEU A 1 106 ? -29.121 14.305 22.811 1.00 84.00 106 LEU A CA 1
ATOM 785 C C . LEU A 1 106 ? -29.350 15.238 24.004 1.00 84.00 106 LEU A C 1
ATOM 787 O O . LEU A 1 106 ? -28.916 14.918 25.105 1.00 84.00 106 LEU A O 1
ATOM 791 N N . GLU A 1 107 ? -30.088 16.337 23.824 1.00 84.06 107 GLU A N 1
ATOM 792 C CA . GLU A 1 107 ? -30.433 17.248 24.926 1.00 84.06 107 GLU A CA 1
ATOM 793 C C . GLU A 1 107 ? -31.233 16.521 26.014 1.00 84.06 107 GLU A C 1
ATOM 795 O O . GLU A 1 107 ? -30.937 16.651 27.199 1.00 84.06 107 GLU A O 1
ATOM 800 N N . ARG A 1 108 ? -32.204 15.684 25.620 1.00 82.50 108 ARG A N 1
ATOM 801 C CA . ARG A 1 108 ? -32.978 14.871 26.569 1.00 82.50 108 ARG A CA 1
ATOM 802 C C . ARG A 1 108 ? -32.096 13.886 27.322 1.00 82.50 108 ARG A C 1
ATOM 804 O O . ARG A 1 108 ? -32.273 13.724 28.526 1.00 82.50 108 ARG A O 1
ATOM 811 N N . LEU A 1 109 ? -31.160 13.231 26.645 1.00 82.75 109 LEU A N 1
ATOM 812 C CA . LEU A 1 109 ? -30.241 12.297 27.284 1.00 82.75 109 LEU A CA 1
ATOM 813 C C . LEU A 1 109 ? -29.308 13.033 28.257 1.00 82.75 109 LEU A C 1
ATOM 815 O O . LEU A 1 109 ? -29.186 12.619 29.402 1.00 82.75 109 LEU A O 1
ATOM 819 N N . MET A 1 110 ? -28.756 14.181 27.856 1.00 78.19 110 MET A N 1
ATOM 820 C CA . MET A 1 110 ? -27.898 15.017 28.702 1.00 78.19 110 MET A CA 1
ATOM 821 C C . MET A 1 110 ? -28.634 15.669 29.882 1.00 78.19 110 MET A C 1
ATOM 823 O O . MET A 1 110 ? -28.003 15.989 30.886 1.00 78.19 110 MET A O 1
ATOM 827 N N . GLU A 1 111 ? -29.929 15.975 29.767 1.00 78.88 111 GLU A N 1
ATOM 828 C CA . GLU A 1 111 ? -30.743 16.510 30.872 1.00 78.88 111 GLU A CA 1
ATOM 829 C C . GLU A 1 111 ? -31.028 15.439 31.934 1.00 78.88 111 GLU A C 1
ATOM 831 O O . GLU A 1 111 ? -31.040 15.739 33.128 1.00 78.88 111 GLU A O 1
ATOM 836 N N . ASN A 1 112 ? -31.218 14.189 31.505 1.00 74.81 112 ASN A N 1
ATOM 837 C CA . ASN A 1 112 ? -31.481 13.065 32.402 1.00 74.81 112 ASN A CA 1
ATOM 838 C C . ASN A 1 112 ? -30.198 12.413 32.949 1.00 74.81 112 ASN A C 1
ATOM 840 O O . ASN A 1 112 ? -30.252 11.813 34.021 1.00 74.81 112 ASN A O 1
ATOM 844 N N . ASP A 1 113 ? -29.063 12.561 32.257 1.00 68.38 113 ASP A N 1
ATOM 845 C CA . ASP A 1 113 ? -27.758 12.031 32.661 1.00 68.38 113 ASP A CA 1
ATOM 846 C C . ASP A 1 113 ? -26.667 13.129 32.698 1.00 68.38 113 ASP A C 1
ATOM 848 O O . ASP A 1 113 ? -26.021 13.427 31.686 1.00 68.38 113 ASP A O 1
ATOM 852 N N . PRO A 1 114 ? -26.410 13.740 33.871 1.00 60.00 114 PRO A 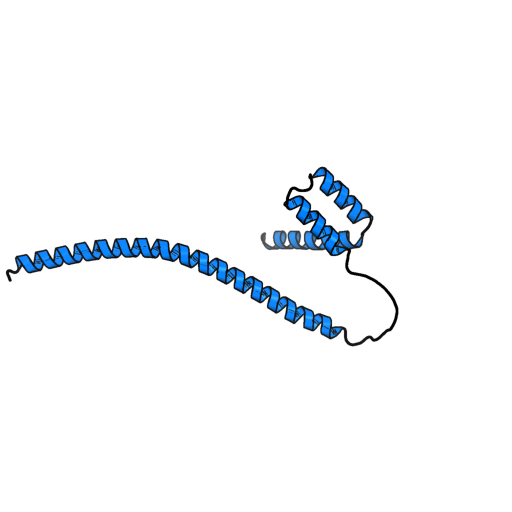N 1
ATOM 853 C CA . PRO A 1 114 ? -25.348 14.729 34.024 1.00 60.00 114 PRO A CA 1
ATOM 854 C C . PRO A 1 114 ? -23.935 14.123 33.944 1.00 60.00 114 PRO A C 1
ATOM 856 O O . PRO A 1 114 ? -22.992 14.872 33.702 1.00 60.00 114 PRO A O 1
ATOM 859 N N . ALA A 1 115 ? -23.764 12.803 34.109 1.00 59.34 115 ALA A N 1
ATOM 860 C CA . ALA A 1 115 ? -22.451 12.153 34.030 1.00 59.34 115 ALA A CA 1
ATOM 861 C C . ALA A 1 115 ? -21.964 11.990 32.578 1.00 59.34 115 ALA A C 1
ATOM 863 O O . ALA A 1 115 ? -20.756 11.970 32.328 1.00 59.34 115 ALA A O 1
ATOM 864 N N . GLY A 1 116 ? -22.885 11.929 31.610 1.00 58.62 116 GLY A N 1
ATOM 865 C CA . GLY A 1 116 ? -22.570 11.993 30.182 1.00 58.62 116 GLY A CA 1
ATOM 866 C C . GLY A 1 116 ? -21.985 13.343 29.744 1.00 58.62 116 GLY A C 1
ATOM 867 O O . GLY A 1 116 ? -21.126 13.377 28.862 1.00 58.62 116 GLY A O 1
ATOM 868 N N . ARG A 1 117 ? -22.379 14.451 30.394 1.00 59.53 117 ARG A N 1
ATOM 869 C CA . ARG A 1 117 ? -21.849 15.802 30.109 1.00 59.53 117 ARG A CA 1
ATOM 870 C C . ARG A 1 117 ? -20.364 15.918 30.453 1.00 59.53 117 ARG A C 1
ATOM 872 O O . ARG A 1 117 ? -19.584 16.350 29.611 1.00 59.53 117 ARG A O 1
ATOM 879 N N . ASP A 1 118 ? -19.972 15.430 31.631 1.00 59.88 118 ASP A N 1
ATOM 880 C CA . ASP A 1 118 ? -18.577 15.472 32.091 1.00 59.88 118 ASP A CA 1
ATOM 881 C C . ASP A 1 118 ? -17.623 14.735 31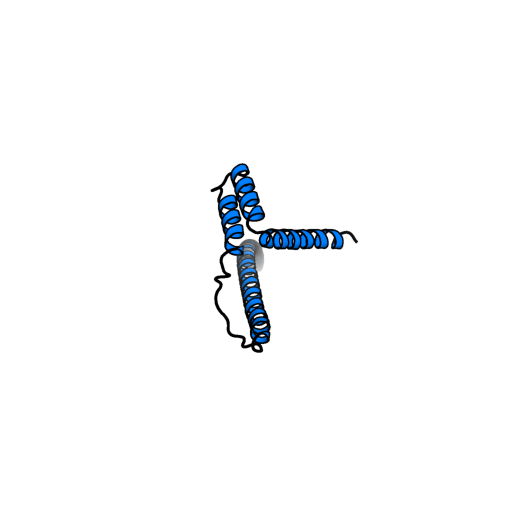.130 1.00 59.88 118 ASP A C 1
ATOM 883 O O . ASP A 1 118 ? -16.468 15.124 30.988 1.00 59.88 118 ASP A O 1
ATOM 887 N N . ARG A 1 119 ? -18.082 13.685 30.430 1.00 61.00 119 ARG A N 1
ATOM 888 C CA . ARG A 1 119 ? -17.255 12.957 29.446 1.00 61.00 119 ARG A CA 1
ATOM 889 C C . ARG A 1 119 ? -17.073 13.716 28.133 1.00 61.00 119 ARG A C 1
ATOM 891 O O . ARG A 1 119 ? -15.961 13.758 27.619 1.00 61.00 119 ARG A O 1
ATOM 898 N N . LEU A 1 120 ? -18.138 14.330 27.618 1.00 63.81 120 LEU A N 1
ATOM 899 C CA . LEU A 1 120 ? -18.075 15.157 26.407 1.00 63.81 120 LEU A CA 1
ATOM 900 C C . LEU A 1 120 ? -17.144 16.363 26.590 1.00 63.81 120 LEU A C 1
ATOM 902 O O . LEU A 1 120 ? -16.406 16.713 25.669 1.00 63.81 120 LEU A O 1
ATOM 906 N N . ASP A 1 121 ? -17.149 16.969 27.779 1.00 59.75 121 ASP A N 1
ATOM 907 C CA . ASP A 1 121 ? -16.247 18.076 28.103 1.00 59.75 121 ASP A CA 1
ATOM 908 C C . ASP A 1 121 ? -14.778 17.609 28.184 1.00 59.75 121 ASP A C 1
ATOM 910 O O . ASP A 1 121 ? -13.891 18.277 27.650 1.00 59.75 121 ASP A O 1
ATOM 914 N N . LEU A 1 122 ? -14.513 16.416 28.736 1.00 61.22 122 LEU A N 1
ATOM 915 C CA . LEU A 1 122 ? -13.162 15.834 28.795 1.00 61.22 122 LEU A CA 1
ATOM 916 C C . LEU A 1 122 ? -12.575 15.498 27.414 1.00 61.22 122 LEU A C 1
ATOM 918 O O . LEU A 1 122 ? -11.380 15.712 27.193 1.00 61.22 122 LEU A O 1
ATOM 922 N N . ASP A 1 123 ? -13.382 14.976 26.487 1.00 58.22 123 ASP A N 1
ATOM 923 C CA . ASP A 1 123 ? -12.922 14.704 25.118 1.00 58.22 123 ASP A CA 1
ATOM 924 C C . ASP A 1 123 ? -12.667 16.007 24.347 1.00 58.22 123 ASP A C 1
ATOM 926 O O . ASP A 1 123 ? -11.681 16.122 23.615 1.00 58.22 123 ASP A O 1
ATOM 930 N N . ARG A 1 124 ? -13.490 17.037 24.579 1.00 61.06 124 ARG A N 1
ATOM 931 C CA . ARG A 1 124 ? -13.316 18.350 23.952 1.00 61.06 124 ARG A CA 1
ATOM 932 C C . ARG A 1 124 ? -12.044 19.064 24.405 1.00 61.06 124 ARG A C 1
ATOM 934 O O . ARG A 1 124 ? -11.381 19.697 23.583 1.00 61.06 124 ARG A O 1
ATOM 941 N N . ASP A 1 125 ? -11.696 18.970 25.685 1.00 56.34 125 ASP A N 1
ATOM 942 C CA . ASP A 1 125 ? -10.474 19.579 26.220 1.00 56.34 125 ASP A CA 1
ATOM 943 C C . ASP A 1 125 ? -9.210 18.912 25.653 1.00 56.34 125 ASP A C 1
ATOM 945 O O . ASP A 1 125 ? -8.227 19.595 25.351 1.00 56.34 125 ASP A O 1
ATOM 949 N N . ARG A 1 126 ? -9.255 17.597 25.399 1.00 60.00 126 ARG A N 1
ATOM 950 C CA . ARG A 1 126 ? -8.145 16.854 24.786 1.00 60.00 126 ARG A CA 1
ATOM 951 C C . ARG A 1 126 ? -7.859 17.307 23.347 1.00 60.00 126 ARG A C 1
ATOM 953 O O . ARG A 1 126 ? -6.693 17.481 22.992 1.00 60.00 126 ARG A O 1
ATOM 960 N N . ASP A 1 127 ? -8.893 17.569 22.549 1.00 55.41 127 ASP A N 1
ATOM 961 C CA . ASP A 1 127 ? -8.745 18.038 21.160 1.00 55.41 127 ASP A CA 1
ATOM 962 C C . ASP A 1 127 ? -8.188 19.470 21.060 1.00 55.41 127 ASP A C 1
ATOM 964 O O . ASP A 1 127 ? -7.509 19.834 20.091 1.00 55.41 127 ASP A O 1
ATOM 968 N N . LEU A 1 128 ? -8.454 20.310 22.063 1.00 63.34 128 LEU A N 1
ATOM 969 C CA . LEU A 1 128 ? -7.934 21.677 22.105 1.00 63.34 128 LEU A CA 1
ATOM 970 C C . LEU A 1 128 ? -6.447 21.709 22.478 1.00 63.34 128 LEU A C 1
ATOM 972 O O . LEU A 1 128 ? -5.705 22.535 21.940 1.00 63.34 128 LEU A O 1
ATOM 976 N N . GLU A 1 129 ? -5.989 20.802 23.341 1.00 58.81 129 GLU A N 1
ATOM 977 C CA . GLU A 1 129 ? -4.604 20.761 23.821 1.00 58.81 129 GLU A CA 1
ATOM 978 C C . GLU A 1 129 ? -3.606 20.377 22.707 1.00 58.81 129 GLU A C 1
ATOM 980 O O . GLU A 1 129 ? -2.548 21.005 22.565 1.00 58.81 129 GLU A O 1
ATOM 985 N N . ASP A 1 130 ? -3.992 19.461 21.812 1.00 58.03 130 ASP A N 1
ATOM 986 C CA . ASP A 1 130 ? -3.188 19.081 20.640 1.00 58.03 130 ASP A CA 1
ATOM 987 C C . ASP A 1 130 ? -3.039 20.233 19.626 1.00 58.03 130 ASP A C 1
ATOM 989 O O . ASP A 1 130 ? -1.975 20.422 19.020 1.00 58.03 130 ASP A O 1
ATOM 993 N N . SER A 1 131 ? -4.063 21.083 19.483 1.00 58.81 131 SER A N 1
ATOM 994 C CA . SER A 1 131 ? -3.998 22.241 18.582 1.00 58.81 131 SER A CA 1
ATOM 995 C C . SER A 1 131 ? -3.058 23.344 19.085 1.00 58.81 131 SER A C 1
ATOM 997 O O . SER A 1 131 ? -2.552 24.122 18.266 1.00 58.81 131 SER A O 1
ATOM 999 N N . PHE A 1 132 ? -2.819 23.446 20.397 1.00 60.75 132 PHE A N 1
ATOM 1000 C CA . PHE A 1 132 ? -1.876 24.418 20.961 1.00 60.75 132 PHE A CA 1
ATOM 1001 C C . PHE A 1 132 ? -0.424 23.940 20.865 1.00 60.75 132 PHE A C 1
ATOM 1003 O O . PHE A 1 132 ? 0.469 24.763 20.649 1.00 60.75 132 PHE A O 1
ATOM 1010 N N . SER A 1 133 ? -0.177 22.628 20.928 1.00 60.72 133 SER A N 1
ATOM 1011 C CA . SER A 1 133 ? 1.181 22.079 20.834 1.00 60.72 133 SER A CA 1
ATOM 1012 C C . SER A 1 133 ? 1.784 22.144 19.425 1.00 60.72 133 SER A C 1
ATOM 1014 O O . SER A 1 133 ? 3.004 22.099 19.291 1.00 60.72 133 SER A O 1
ATOM 1016 N N . SER A 1 134 ? 0.975 22.268 18.369 1.00 57.44 134 SER A N 1
ATOM 1017 C CA . SER A 1 134 ? 1.471 22.312 16.983 1.00 57.44 134 SER A CA 1
ATOM 1018 C C . SER A 1 134 ? 1.866 23.718 16.496 1.00 57.44 134 SER A C 1
ATOM 1020 O O . SER A 1 134 ? 2.227 23.879 15.326 1.00 57.44 134 SER A O 1
ATOM 1022 N N . ARG A 1 135 ? 1.759 24.752 17.344 1.00 56.31 135 ARG A N 1
ATOM 1023 C CA . ARG A 1 135 ? 1.922 26.163 16.942 1.00 56.31 135 ARG A CA 1
ATOM 1024 C C . ARG A 1 135 ? 3.096 26.889 17.612 1.00 56.31 135 ARG A C 1
ATOM 1026 O O . ARG A 1 135 ? 3.215 28.103 17.445 1.00 56.31 135 ARG A O 1
ATOM 1033 N N . ASN A 1 136 ? 3.965 26.160 18.311 1.00 49.03 136 ASN A N 1
ATOM 1034 C CA . ASN A 1 136 ? 5.243 26.646 18.837 1.00 49.03 136 ASN A CA 1
ATOM 1035 C C . ASN A 1 136 ? 6.390 25.732 18.393 1.00 49.03 136 ASN A C 1
ATOM 1037 O O . ASN A 1 136 ? 7.540 26.219 18.376 1.00 49.03 136 ASN A O 1
#

Secondary structure (DSSP, 8-state):
--HHHHHHHHHHHHHHHHHHHHHHHHHHHHHHHHHHHHHHHHHHHHHHHHHHHHHHHHHHHHHGGG-S-----------SSHHHHHHHHHHHHTTSS-HHHHHHHHHHHHHH-HHHHHHHHHHHHHHHHHHHHTT-

Radius of gyration: 31.37 Å; chains: 1; bounding box: 67×45×91 Å

pLDDT: mean 77.64, std 18.63, range [36.16, 97.88]

Sequence (136 aa):
MTLRTIALATLAAIGLFVVLSVVLTLVSIVVGLLTTLVVTVVALAVLVLAAVGLYRIVSWSLDGSSTGRERDSSRDDVGTDGDSLEQLQDRYVEGGLSEAEYERELERLMENDPAGRDRLDLDRDRDLEDSFSSRN